Protein AF-A0A8T3XPB4-F1 (afdb_monomer)

Mean predicted aligned error: 9.82 Å

Secondary structure (DSSP, 8-state):
------TTEEEEEETTEEEEEETTTEEEEEEHHHHHHH--------

Foldseek 3Di:
DDDDDDPQWAWDDDPQWIWIGGNVPDIDTDGPVVVVVVHDDDHDDD

Solvent-accessible surface area (backbone atoms only — not comparable to full-atom values): 3083 Å² total; per-residue (Å²): 134,89,79,88,79,59,93,53,55,49,56,44,84,53,97,79,32,34,39,38,30,42,76,85,79,45,72,50,78,40,50,56,72,62,51,57,74,77,43,92,80,80,83,66,80,129

Sequence (46 aa):
MAELIFKDLSFEREKDKVRVNFLRLFYTYLEEVTLRKIAPFEVNKN

Radius of gyration: 10.8 Å; Cα contacts (8 Å, |Δi|>4): 55; chains: 1; bounding box: 24×18×23 Å

Structure (mmCIF, N/CA/C/O backbone):
data_AF-A0A8T3XPB4-F1
#
_entry.id   AF-A0A8T3XPB4-F1
#
loop_
_atom_site.group_PDB
_atom_site.id
_atom_site.type_symbol
_atom_site.label_atom_id
_atom_site.label_alt_id
_atom_site.label_comp_id
_atom_site.label_asym_id
_atom_site.label_entity_id
_atom_site.label_seq_id
_atom_site.pdbx_PDB_ins_code
_atom_site.Cartn_x
_atom_site.Cartn_y
_atom_site.Cartn_z
_atom_site.occupancy
_atom_site.B_iso_or_equiv
_atom_site.auth_seq_id
_atom_site.auth_comp_id
_atom_site.auth_asym_id
_atom_site.auth_atom_id
_atom_site.pdbx_PDB_model_num
ATOM 1 N N . MET A 1 1 ? 15.801 10.172 -15.220 1.00 44.53 1 MET A N 1
ATOM 2 C CA . MET A 1 1 ? 15.304 9.318 -14.120 1.00 44.53 1 MET A CA 1
ATOM 3 C C . MET A 1 1 ? 14.422 8.259 -14.744 1.00 44.53 1 MET A C 1
ATOM 5 O O . MET A 1 1 ? 13.621 8.611 -15.596 1.00 44.53 1 MET A O 1
ATOM 9 N N . ALA A 1 2 ? 14.637 6.985 -14.425 1.00 44.44 2 ALA A N 1
ATOM 10 C CA . ALA A 1 2 ? 13.798 5.908 -14.938 1.00 44.44 2 ALA A CA 1
ATOM 11 C C . ALA A 1 2 ? 12.610 5.731 -13.985 1.00 44.44 2 ALA A C 1
ATOM 13 O O . ALA A 1 2 ? 12.811 5.389 -12.823 1.00 44.44 2 ALA A O 1
ATOM 14 N N . GLU A 1 3 ? 11.396 6.009 -14.455 1.00 49.25 3 GLU A N 1
ATOM 15 C CA . GLU A 1 3 ? 10.171 5.693 -13.720 1.00 49.25 3 GLU A CA 1
ATOM 16 C C . GLU A 1 3 ? 9.797 4.233 -13.974 1.00 49.25 3 GLU A C 1
ATOM 18 O O . GLU A 1 3 ? 9.637 3.806 -15.120 1.00 49.25 3 GLU A O 1
ATOM 23 N N . LEU A 1 4 ? 9.676 3.449 -12.901 1.00 49.91 4 LEU A N 1
ATOM 24 C CA . LEU A 1 4 ? 9.178 2.081 -12.990 1.00 49.91 4 LEU A CA 1
ATOM 25 C C . LEU A 1 4 ? 7.647 2.121 -13.065 1.00 49.91 4 LEU A C 1
ATOM 27 O O . LEU A 1 4 ? 6.959 2.201 -12.049 1.00 49.91 4 LEU A O 1
ATOM 31 N N . ILE A 1 5 ? 7.116 2.090 -14.286 1.00 57.16 5 ILE A N 1
ATOM 32 C CA . ILE A 1 5 ? 5.674 2.034 -14.535 1.00 57.16 5 ILE A CA 1
ATOM 33 C C . ILE A 1 5 ? 5.266 0.568 -14.663 1.00 57.16 5 ILE A C 1
ATOM 35 O O . ILE A 1 5 ? 5.544 -0.099 -15.661 1.00 57.16 5 ILE A O 1
ATOM 39 N N . PHE A 1 6 ? 4.589 0.055 -13.642 1.00 64.38 6 PHE A N 1
ATOM 40 C CA . PHE A 1 6 ? 4.023 -1.286 -13.666 1.00 64.38 6 PHE A CA 1
ATOM 41 C C . PHE A 1 6 ? 2.662 -1.254 -14.377 1.00 64.38 6 PHE A C 1
ATOM 43 O O . PHE A 1 6 ? 1.707 -0.690 -13.854 1.00 64.38 6 PHE A O 1
ATOM 50 N N . LYS A 1 7 ? 2.556 -1.865 -15.567 1.00 64.50 7 LYS A N 1
ATOM 51 C CA . LYS A 1 7 ? 1.315 -1.873 -16.376 1.00 64.50 7 LYS A CA 1
ATOM 52 C C . LYS A 1 7 ? 0.108 -2.516 -15.680 1.00 64.50 7 LYS A C 1
ATOM 54 O O . LYS A 1 7 ? -1.025 -2.149 -15.981 1.00 64.50 7 LYS A O 1
ATOM 59 N N . ASP A 1 8 ? 0.360 -3.439 -14.757 1.00 68.50 8 ASP A N 1
ATOM 60 C CA . ASP A 1 8 ? -0.668 -4.294 -14.151 1.00 68.50 8 ASP A CA 1
ATOM 61 C C . ASP A 1 8 ? -0.909 -4.012 -12.661 1.00 68.50 8 ASP A C 1
ATOM 63 O O . ASP A 1 8 ? -1.677 -4.728 -12.014 1.00 68.50 8 ASP A O 1
ATOM 67 N N . LEU A 1 9 ? -0.260 -2.976 -12.119 1.00 70.31 9 LEU A N 1
ATOM 68 C CA . LEU A 1 9 ? -0.423 -2.515 -10.742 1.00 70.31 9 LEU A CA 1
ATOM 69 C C . LEU A 1 9 ? -1.021 -1.104 -10.737 1.00 70.31 9 LEU A C 1
AT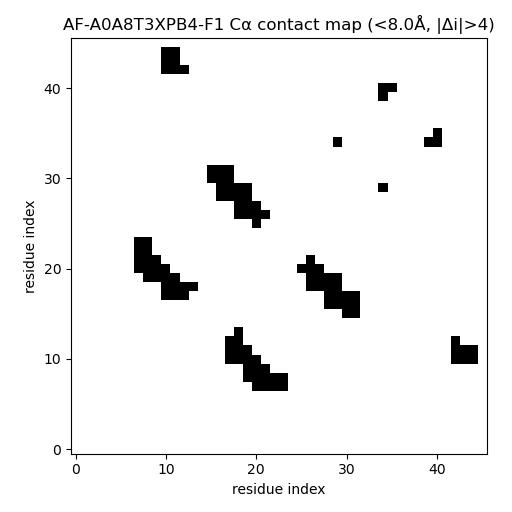OM 71 O O . LEU A 1 9 ? -0.467 -0.199 -11.356 1.00 70.31 9 LEU A O 1
ATOM 75 N N . SER A 1 10 ? -2.123 -0.898 -10.015 1.00 74.25 10 SER A N 1
ATOM 76 C CA . SER A 1 10 ? -2.626 0.445 -9.692 1.00 74.25 10 SER A CA 1
ATOM 77 C C . SER A 1 10 ? -2.752 0.641 -8.186 1.00 74.25 10 SER A C 1
ATOM 79 O O . SER A 1 10 ? -2.929 -0.318 -7.434 1.00 74.25 10 SER A O 1
ATOM 81 N N . PHE A 1 11 ? -2.629 1.889 -7.740 1.00 80.56 11 PHE A N 1
ATOM 82 C CA . PHE A 1 11 ? -2.618 2.252 -6.327 1.00 80.56 11 PHE A CA 1
ATOM 83 C C . PHE A 1 11 ? -3.686 3.314 -6.074 1.00 80.56 11 PHE A C 1
ATOM 85 O O . PHE A 1 11 ? -3.686 4.361 -6.714 1.00 80.56 11 PHE A O 1
ATOM 92 N N . GLU A 1 12 ? -4.582 3.062 -5.125 1.00 79.62 12 GLU A N 1
ATOM 93 C CA . GLU A 1 12 ? -5.642 3.990 -4.727 1.00 79.62 12 GLU A CA 1
ATOM 94 C C . GLU A 1 12 ? -5.588 4.232 -3.218 1.00 79.62 12 GLU A C 1
ATOM 96 O O . GLU A 1 12 ? -5.445 3.302 -2.426 1.00 79.62 12 GLU A O 1
ATOM 101 N N . ARG A 1 13 ? -5.694 5.495 -2.796 1.00 80.06 13 ARG A N 1
ATOM 102 C CA . ARG A 1 13 ? -5.682 5.860 -1.373 1.00 80.06 13 ARG A CA 1
ATOM 103 C C . ARG A 1 13 ? -7.110 5.867 -0.817 1.00 80.06 13 ARG A C 1
ATOM 105 O O . ARG A 1 13 ? -7.952 6.627 -1.295 1.00 80.06 13 ARG A O 1
ATOM 112 N N . GLU A 1 14 ? -7.350 5.072 0.224 1.00 83.06 14 GLU A N 1
ATOM 113 C CA . GLU A 1 14 ? -8.613 4.982 0.964 1.00 83.06 14 GLU A CA 1
ATOM 114 C C . GLU A 1 14 ? -8.366 5.276 2.452 1.00 83.06 14 GLU A C 1
ATOM 116 O O . GLU A 1 14 ? -7.921 4.407 3.201 1.00 83.06 14 GLU A O 1
ATOM 121 N N . LYS A 1 15 ? -8.676 6.507 2.887 1.00 81.50 15 LYS A N 1
ATOM 122 C CA . LYS A 1 15 ? -8.493 7.004 4.267 1.00 81.50 15 LYS A CA 1
ATOM 123 C C . LYS A 1 15 ? -7.081 6.731 4.812 1.00 81.50 15 LYS A C 1
ATOM 125 O O . LYS A 1 15 ? -6.166 7.476 4.482 1.00 81.50 15 LYS A O 1
ATOM 130 N N . ASP A 1 16 ? -6.918 5.652 5.574 1.00 83.62 16 ASP A N 1
ATOM 131 C CA . ASP A 1 16 ? -5.686 5.283 6.285 1.00 83.62 16 ASP A CA 1
ATOM 132 C C . ASP A 1 16 ? -4.899 4.158 5.588 1.00 83.62 16 ASP A C 1
ATOM 134 O O . ASP A 1 16 ? -3.897 3.665 6.110 1.00 83.62 16 ASP A O 1
ATOM 138 N N . LYS A 1 17 ? -5.373 3.692 4.425 1.00 74.31 17 LYS A N 1
ATOM 139 C CA . LYS A 1 17 ? -4.822 2.530 3.718 1.00 74.31 17 LYS A CA 1
ATOM 140 C C . LYS A 1 17 ? -4.626 2.816 2.234 1.00 74.31 17 LYS A C 1
ATOM 142 O O . LYS A 1 17 ? -5.311 3.644 1.634 1.00 74.31 17 LYS A O 1
ATOM 147 N N . VAL A 1 18 ? -3.691 2.089 1.631 1.00 83.94 18 VAL A N 1
ATOM 148 C CA . VAL A 1 18 ? -3.468 2.089 0.184 1.00 83.94 18 VAL A CA 1
ATOM 149 C C . VAL A 1 18 ? -3.960 0.763 -0.371 1.00 83.94 18 VAL A C 1
ATOM 151 O O . VAL A 1 18 ? -3.474 -0.303 0.010 1.00 83.94 18 VAL A O 1
ATOM 154 N N . ARG A 1 19 ? -4.942 0.833 -1.265 1.00 77.50 19 ARG A N 1
ATOM 155 C CA . ARG A 1 19 ? -5.413 -0.295 -2.054 1.00 77.50 19 ARG A CA 1
ATOM 156 C C . ARG A 1 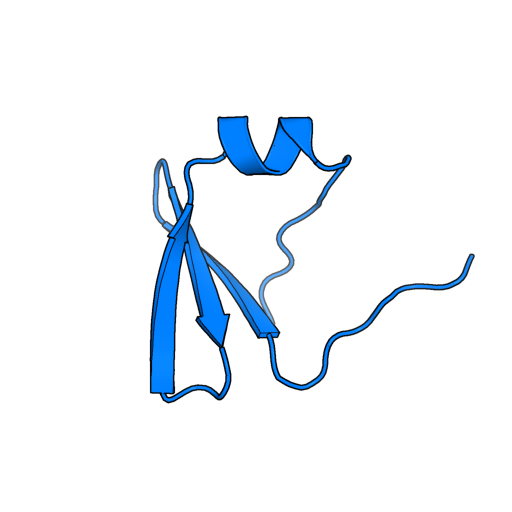19 ? -4.467 -0.484 -3.229 1.00 77.50 19 ARG A C 1
ATOM 158 O O . ARG A 1 19 ? -4.321 0.403 -4.064 1.00 77.50 19 ARG A O 1
ATOM 165 N N . VAL A 1 20 ? -3.834 -1.645 -3.287 1.00 77.31 20 VAL A N 1
ATOM 166 C CA . VAL A 1 20 ? -3.013 -2.068 -4.420 1.00 77.31 20 VAL A CA 1
ATOM 167 C C . VAL A 1 20 ? -3.848 -3.017 -5.257 1.00 77.31 20 VAL A C 1
ATOM 169 O O . VAL A 1 20 ? -4.214 -4.080 -4.765 1.00 77.31 20 VAL A O 1
ATOM 172 N N . ASN A 1 21 ? -4.157 -2.649 -6.494 1.00 68.44 21 ASN A N 1
ATOM 173 C CA . ASN A 1 21 ? -4.838 -3.513 -7.450 1.00 68.44 21 ASN A CA 1
ATOM 174 C C . ASN A 1 21 ? -3.793 -4.186 -8.344 1.00 68.44 21 ASN A C 1
ATOM 176 O O . ASN A 1 21 ? -3.032 -3.505 -9.022 1.00 68.44 21 ASN A O 1
ATOM 180 N N . PHE A 1 22 ? -3.786 -5.514 -8.371 1.00 66.31 22 PHE A N 1
ATOM 181 C CA . PHE A 1 22 ? -2.965 -6.352 -9.234 1.00 66.31 22 PHE A CA 1
ATOM 182 C C . PHE A 1 22 ? -3.863 -7.056 -10.256 1.00 66.31 22 PHE A C 1
ATOM 184 O O . PHE A 1 22 ? -4.878 -7.661 -9.896 1.00 66.31 22 PHE A O 1
ATOM 191 N N . LEU A 1 23 ? -3.522 -6.956 -11.545 1.00 64.81 23 LEU A N 1
ATOM 192 C CA . LEU A 1 23 ? -4.269 -7.569 -12.657 1.00 64.81 23 LEU A CA 1
ATOM 193 C C . LEU A 1 23 ? -5.756 -7.152 -12.738 1.00 64.81 23 LEU A C 1
ATOM 195 O O . LEU A 1 23 ? -6.556 -7.842 -13.364 1.00 64.81 23 LEU A O 1
ATOM 199 N N . ARG A 1 24 ? -6.150 -6.046 -12.084 1.00 58.22 24 ARG A N 1
ATOM 200 C CA . ARG A 1 24 ? -7.544 -5.551 -11.956 1.00 58.22 24 ARG A CA 1
ATOM 201 C C . ARG A 1 24 ? -8.555 -6.537 -11.338 1.00 58.22 24 ARG A C 1
ATOM 203 O O . ARG A 1 24 ? -9.739 -6.223 -11.286 1.00 58.22 24 ARG A O 1
ATOM 210 N N . LEU A 1 25 ? -8.106 -7.696 -10.856 1.00 56.91 25 LEU A N 1
ATOM 211 C CA . LEU A 1 25 ? -8.951 -8.757 -10.290 1.00 56.91 25 LEU A CA 1
ATOM 212 C C . LEU A 1 25 ? -8.660 -9.003 -8.810 1.00 56.91 25 LEU A C 1
ATOM 214 O O . LEU A 1 25 ? -9.550 -9.405 -8.065 1.00 56.91 25 LEU A O 1
ATOM 218 N N . PHE A 1 26 ? -7.432 -8.727 -8.374 1.00 57.50 26 PHE A N 1
ATOM 219 C CA . PHE A 1 26 ? -7.010 -8.918 -6.997 1.00 57.50 26 PHE A CA 1
ATOM 220 C C . PHE A 1 26 ? -6.565 -7.592 -6.421 1.00 57.50 26 PHE A C 1
ATOM 222 O O . PHE A 1 26 ? -5.815 -6.852 -7.052 1.00 57.50 26 PHE A O 1
ATOM 229 N N . TYR A 1 27 ? -7.022 -7.290 -5.213 1.00 66.50 27 TYR A N 1
ATOM 230 C CA . TYR A 1 27 ? -6.537 -6.136 -4.487 1.00 66.50 27 TYR A CA 1
ATOM 231 C C . TYR A 1 27 ? -6.176 -6.505 -3.064 1.00 66.50 27 TYR A C 1
ATOM 233 O O . TYR A 1 27 ? -6.773 -7.397 -2.463 1.00 66.50 27 TYR A O 1
ATOM 241 N N . THR A 1 28 ? -5.175 -5.813 -2.538 1.00 77.88 28 THR A N 1
ATOM 242 C CA . THR A 1 28 ? -4.773 -5.925 -1.143 1.00 77.88 28 THR A CA 1
ATOM 243 C C . THR A 1 28 ? -4.646 -4.542 -0.534 1.00 77.88 28 THR A C 1
ATOM 245 O O . THR A 1 28 ? -4.383 -3.560 -1.232 1.00 77.88 28 THR A O 1
ATOM 248 N N . TYR A 1 29 ? -4.851 -4.464 0.773 1.0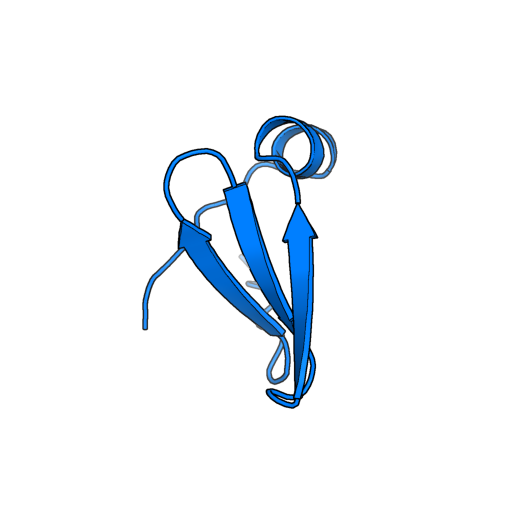0 77.94 29 TYR A N 1
ATOM 249 C CA . TYR A 1 29 ? -4.661 -3.240 1.528 1.00 77.94 29 TYR A CA 1
ATOM 250 C C . TYR A 1 29 ? -3.293 -3.268 2.188 1.00 77.94 29 TYR A C 1
ATOM 252 O O . TYR A 1 29 ? -2.971 -4.196 2.928 1.00 77.94 29 TYR A O 1
ATOM 260 N N . LEU A 1 30 ? -2.515 -2.220 1.952 1.00 82.38 30 LEU A N 1
ATOM 261 C CA . LEU A 1 30 ? -1.267 -1.977 2.654 1.00 82.38 30 LEU A CA 1
ATOM 262 C C . LEU A 1 30 ? -1.410 -0.739 3.532 1.00 82.38 30 LEU A C 1
ATOM 264 O O . LEU A 1 30 ? -2.025 0.259 3.149 1.00 82.38 30 LEU A O 1
ATOM 268 N N . GLU A 1 31 ? -0.821 -0.809 4.720 1.00 86.81 31 GLU A N 1
ATOM 269 C CA . GLU A 1 31 ? -0.650 0.365 5.565 1.00 86.81 31 GLU A CA 1
ATOM 270 C C . GLU A 1 31 ? 0.378 1.305 4.940 1.00 86.81 31 GLU A C 1
ATOM 272 O O . GLU A 1 31 ? 1.428 0.878 4.450 1.00 86.81 31 GLU A O 1
A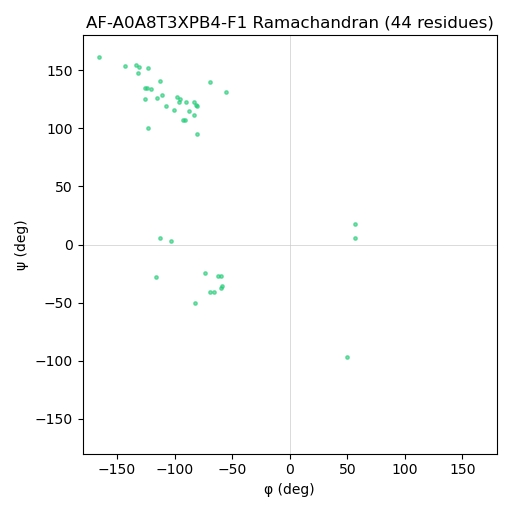TOM 277 N N . GLU A 1 32 ? 0.104 2.606 5.005 1.00 82.38 32 GLU A N 1
ATOM 278 C CA . GLU A 1 32 ? 0.989 3.625 4.440 1.00 82.38 32 GLU A CA 1
ATOM 279 C C . GLU A 1 32 ? 2.398 3.571 5.059 1.00 82.38 32 GLU A C 1
ATOM 281 O O . GLU A 1 32 ? 3.399 3.732 4.360 1.00 82.38 32 GLU A O 1
ATOM 286 N N . VAL A 1 33 ? 2.490 3.249 6.354 1.00 87.12 33 VAL A N 1
ATOM 287 C CA . VAL A 1 33 ? 3.763 3.079 7.072 1.00 87.12 33 VAL A CA 1
ATOM 288 C C . VAL A 1 33 ? 4.617 1.969 6.452 1.00 87.12 33 VAL A C 1
ATOM 290 O O . VAL A 1 33 ? 5.837 2.105 6.367 1.00 87.12 33 VAL A O 1
ATOM 293 N N . THR A 1 34 ? 3.993 0.886 5.989 1.00 84.62 34 THR A N 1
ATOM 294 C CA . THR A 1 34 ? 4.694 -0.239 5.360 1.00 84.62 34 THR A CA 1
ATOM 295 C C . THR A 1 34 ? 5.267 0.157 4.004 1.00 84.62 34 THR A C 1
ATOM 297 O O . THR A 1 34 ? 6.417 -0.164 3.718 1.00 84.62 34 THR A O 1
ATOM 300 N N . LEU A 1 35 ? 4.525 0.921 3.198 1.00 83.12 35 LEU A N 1
ATOM 301 C CA . LEU A 1 35 ? 5.010 1.406 1.900 1.00 83.12 35 LEU A CA 1
ATOM 302 C C . LEU A 1 35 ? 6.182 2.385 2.051 1.00 83.12 35 LEU A C 1
ATOM 304 O O . LEU A 1 35 ? 7.177 2.262 1.340 1.00 83.12 35 LEU A O 1
ATOM 308 N N . ARG A 1 36 ? 6.121 3.289 3.039 1.00 83.31 36 ARG A N 1
ATOM 309 C CA . ARG A 1 36 ? 7.204 4.251 3.321 1.00 83.31 36 ARG A CA 1
ATOM 310 C C . ARG A 1 36 ? 8.524 3.585 3.722 1.00 83.31 36 ARG A C 1
ATOM 312 O O . ARG A 1 36 ? 9.577 4.174 3.503 1.00 83.31 36 ARG A O 1
ATOM 319 N N . LYS A 1 37 ? 8.483 2.379 4.304 1.00 87.75 37 LYS A N 1
ATOM 320 C CA . LYS A 1 37 ? 9.689 1.603 4.655 1.00 87.75 37 LYS A CA 1
ATOM 321 C C . LYS A 1 37 ? 10.390 0.996 3.439 1.00 87.75 37 LYS A C 1
ATOM 323 O O . LYS A 1 37 ? 11.577 0.706 3.530 1.00 87.75 37 LYS A O 1
ATOM 328 N N . ILE A 1 38 ? 9.669 0.773 2.339 1.00 85.12 38 ILE A N 1
ATOM 329 C CA . ILE A 1 38 ? 10.218 0.166 1.120 1.00 85.12 38 ILE A CA 1
ATOM 330 C C . ILE A 1 38 ? 10.936 1.236 0.294 1.00 85.12 38 ILE A C 1
ATOM 332 O O . ILE A 1 38 ? 12.084 1.041 -0.098 1.00 85.12 38 ILE A O 1
ATOM 336 N N . ALA A 1 39 ? 10.267 2.364 0.046 1.00 79.88 39 ALA A N 1
ATOM 337 C CA . ALA A 1 39 ? 10.818 3.502 -0.683 1.00 79.88 39 ALA A CA 1
ATOM 338 C C . ALA A 1 39 ? 9.947 4.761 -0.492 1.00 79.88 39 ALA A C 1
ATOM 340 O O . ALA A 1 39 ? 8.764 4.648 -0.148 1.00 79.88 39 ALA A O 1
ATOM 341 N N . PRO A 1 40 ? 10.484 5.968 -0.766 1.00 79.50 40 PRO A N 1
ATOM 342 C CA . PRO A 1 40 ? 9.656 7.145 -1.015 1.00 79.50 40 PRO A CA 1
ATOM 343 C C . PRO A 1 40 ? 8.676 6.852 -2.157 1.00 79.50 40 PRO A C 1
ATOM 345 O O . PRO A 1 40 ? 9.082 6.341 -3.200 1.00 79.50 40 PRO A O 1
ATOM 348 N N . PHE A 1 41 ? 7.394 7.158 -1.964 1.00 80.06 41 PHE A N 1
ATOM 349 C CA . PHE A 1 41 ? 6.365 6.918 -2.973 1.00 80.06 41 PHE A CA 1
ATOM 350 C C . PHE A 1 41 ? 5.321 8.031 -2.980 1.00 80.06 41 PHE A C 1
ATOM 352 O O . PHE A 1 41 ? 5.050 8.661 -1.955 1.00 80.06 41 PHE A O 1
ATOM 359 N N . GLU A 1 42 ? 4.693 8.210 -4.138 1.00 76.88 42 GLU A N 1
ATOM 360 C CA . GLU A 1 42 ? 3.528 9.065 -4.327 1.00 76.88 42 GLU A CA 1
ATOM 361 C C . GLU A 1 42 ? 2.399 8.233 -4.939 1.00 76.88 42 GLU A C 1
ATOM 363 O O . GLU A 1 42 ? 2.618 7.439 -5.854 1.00 76.88 42 GLU A O 1
ATOM 368 N N . VAL A 1 43 ? 1.184 8.379 -4.405 1.00 78.50 43 VAL A N 1
ATOM 369 C CA . VAL A 1 43 ? -0.009 7.743 -4.979 1.00 78.50 43 VAL A CA 1
ATOM 370 C C . VAL A 1 43 ? -0.611 8.723 -5.970 1.00 78.50 43 VAL A C 1
ATOM 372 O O . VAL A 1 43 ? -1.193 9.725 -5.553 1.00 78.50 43 VAL A O 1
ATOM 375 N N . ASN A 1 44 ? -0.477 8.435 -7.261 1.00 75.62 44 ASN A N 1
ATOM 376 C CA . ASN A 1 44 ? -1.110 9.222 -8.308 1.00 75.62 44 ASN A CA 1
ATOM 377 C C . ASN A 1 44 ? -2.437 8.564 -8.707 1.00 75.62 44 ASN A C 1
ATOM 379 O O . ASN A 1 44 ? -2.469 7.372 -9.018 1.00 75.62 44 ASN A O 1
ATOM 383 N N . LYS A 1 45 ? -3.536 9.321 -8.655 1.00 55.03 45 LYS A N 1
ATOM 384 C CA . LYS A 1 45 ? -4.827 8.862 -9.178 1.00 55.03 45 LYS A CA 1
ATOM 385 C C . LYS A 1 45 ? -4.815 9.094 -10.686 1.00 55.03 45 LYS A C 1
ATOM 387 O O . LYS A 1 45 ? -4.664 10.238 -11.102 1.00 55.03 45 LYS A O 1
ATOM 392 N N . ASN A 1 46 ? -4.970 8.028 -11.467 1.00 45.88 46 ASN A N 1
ATOM 393 C CA . ASN A 1 46 ? -5.459 8.177 -12.840 1.00 45.88 46 ASN A CA 1
ATOM 394 C C . ASN A 1 46 ? -6.925 8.607 -12.815 1.00 45.88 46 ASN A C 1
ATOM 396 O O . ASN A 1 46 ? -7.667 8.072 -11.957 1.00 45.88 46 ASN A O 1
#

Nearest PDB structures (foldseek):
  2a0s-assembly1_A  TM=8.313E-01  e=2.300E+00  Plasmodium vivax
  3lze-assembly1_A  TM=8.009E-01  e=2.026E+00  Plasmodium vivax
  3m0n-assembly1_A  TM=8.267E-01  e=2.158E+00  Plasmodium vivax
  8bbe-assembly1_C  TM=7.04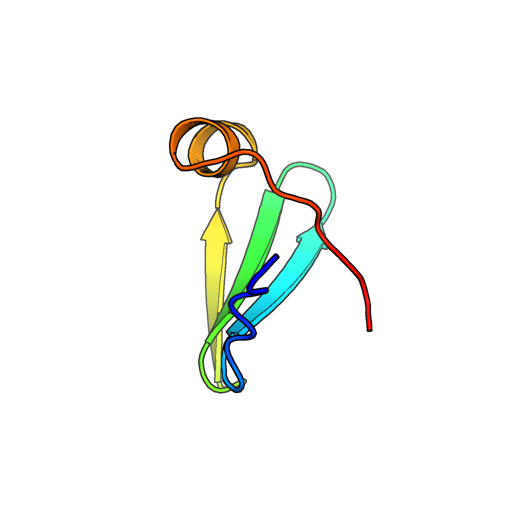0E-01  e=4.337E+00  Homo sapiens
  8bbg-assembly1_C  TM=7.040E-01  e=4.337E+00  Homo sapiens

pLDDT: mean 72.11, std 12.49, range [44.44, 87.75]

=== Feature glossary ===
A reading guide for the features in this record.

Start from the sequence.

  · This is the polypeptide sequence — one letter per residue, N-terminus first. Length ranges from a few dozen residues for small domains to over a thousand for large multi-domain proteins.

Fold it, and you get atomic coordinates and the backbone conformation that goes with them.

  · Structure coordinates are given as an mmCIF _atom_site loop: one row per atom with element, residue name, chain id, sequence 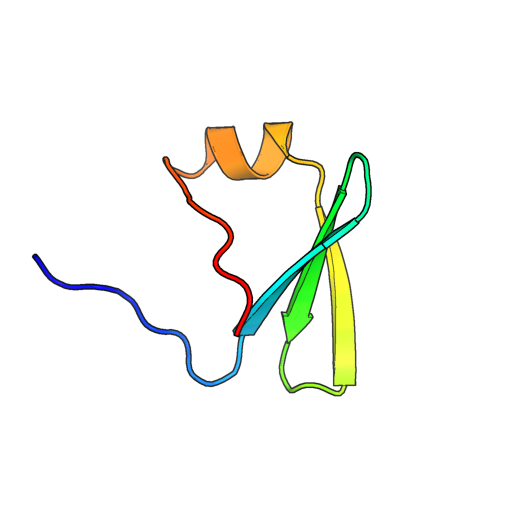number, and x/y/z position in Å. Only the four main-chain atoms per residue are included here; side chains are omitted to keep the record compact.

  · Backbone dihedral angles. Every residue except chain termini has a φ (preceding-C → N → Cα → C) and a ψ (N → Cα → C → next-N). They are reported in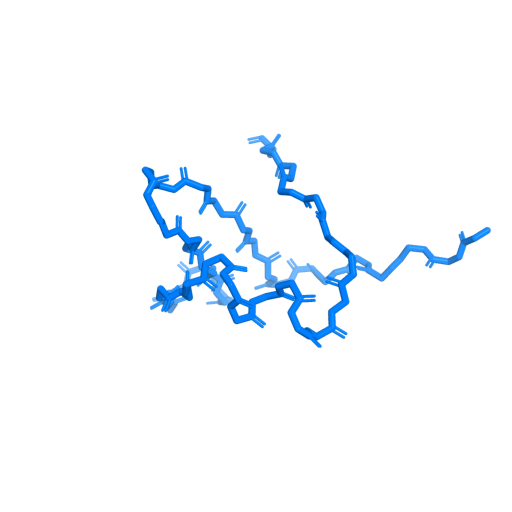 degrees following the IUPAC sign convention. Secondary structure is essentially a statement about which (φ, ψ) basin each residue occupies.

  · The SS8 string is DSSP's per-residue secondary-structure call. α-helix (H) means an i→i+4 H-bond ladder; β-strand (E) means the residue participates in a β-sheet; 3₁₀ (G) and π (I) are tighter and wider helices; T/S are turns/bends; '-' is loop.

  · SS3 is a coarse helix/strand/coil call (letters a/b/c) made by the P-SEA algorithm from inter-Cα distances and dihedrals. It is less detailed than DSSP but needs only Cα positions.

Summarize the fold with a handful of shape descriptors and a per-residue structural alphabet.

  · Radius of gyration (Rg) is the root-mean-square distance of Cα atoms from their centroid — a single number for overall size and compactness. A globular domain of N residues has Rg ≈ 2.2·N^0.38 Å; an extended or disordered chain has a much larger Rg. The Cα contact count is the number of residue pairs whose Cα atoms are within 8 Å and are more than four positions apart in sequence — a standard proxy for tertiary packing density. The bounding box is the smallest axis-aligned box enclosing all Cα atoms.

  · The Foldseek 3Di string encodes local tertiary geometry as a 20-letter alphabet — one character per residue — derived from the relative positions of nearby Cα atoms. Unlike the amino-acid sequence, 3Di is a direct function of the 3D structure, so two proteins with the same fold have similar 3Di strings even at low sequence identity.

  · Solvent-accessible surface area (SASA) is the area in Å² traced out by the centre of a 1.4 Å probe sphere (a water molecule) rolled over the protein's van der Waals surface (Shrake–Rup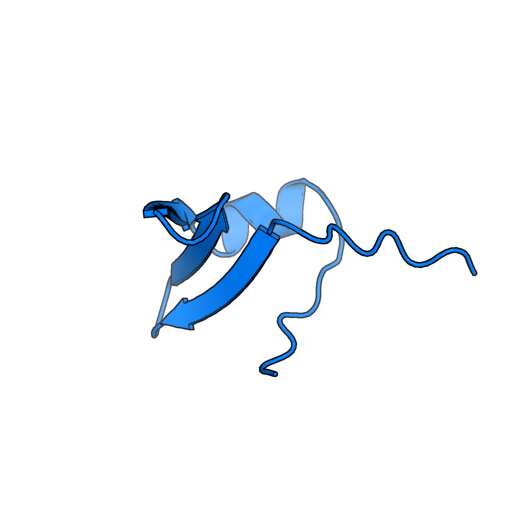ley / Lee–Richards construction). Buried residues have near-zero SASA; fully exposed residues can exceed 200 Å². The total SASA scales roughly with the number of surface residues.

Ask how reliable the model is.

  · pLDDT (predicted Local Distance Difference Test) is AlphaFold's per-residue confidence score, ranging from 0 to 100. Values above 90 indicate high confidence (typically well-packed cores); 70–90 is confident; 50–70 low confidence; below 50 usually means the region is disordered or the prediction is unreliable there. AlphaFold stores pLDDT in the mmCIF B-factor column.

  · B-factor (Debye–Waller factor) reflects atomic displacement in the crystal lattice. It is an experimental observable (units Å²), not a prediction; low values mean the atom is pinned down, high values mean it moves or is heterogeneous across the crystal.

  · Predicted Aligned Error (PAE) is an AlphaFold confidence matrix: entry (i, j) is the expected error in the position of residue j, in ångströms, when the prediction is superimposed on the true structure at residue i. Low PAE within a block of residues means that block is internally rigid and well-predicted; high PAE between two blocks means their relative placement is uncertain even if each block individually is confident.

Place it in context: what it resembles, what it is annotated as, and how it looks.

  · Nearest PDB neighbors are the top structural matches found by Foldseek when searching this structure against the entire Protein Data Bank. Each hit reports a TM-score (0 to 1; >0.5 almost always implies the same fold) and an E-value. These are *structural* homologs — they may share no detectable sequence similarity.

  · Functional annotations link the protein to curated databases. InterPro entries identify conserved domains and families by matching the sequence against member-database signatures (Pfam, PROSITE, CDD, …). Gene Ontology (GO) terms describe molecular function, biological process, and cellular component in a controlled vocabulary. CATH places the structure in a hierarchical fold classification (Class/Architecture/Topology/Homologous-superfamily). The organism is the source species.

  · Three diagnostic plots accompany the record. The Cα contact map visualizes the tertiary structure as a 2D adjacency matrix (8 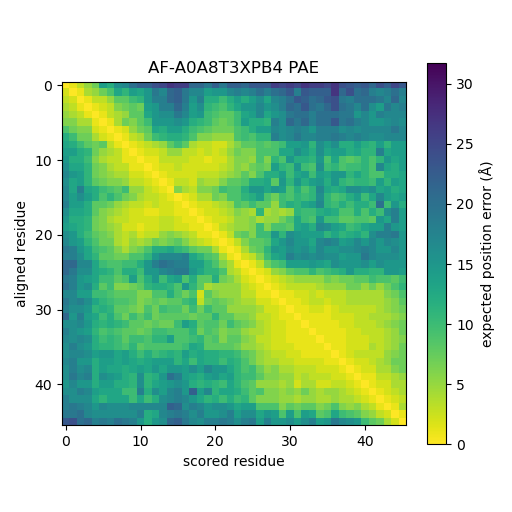Å cutoff, sequence-local contacts suppressed). The Ramachandran plot shows the distribution of backbone (φ, ψ) torsions, with points in the α and β basins reflecting secondary structure content. The PAE plot shows AlphaFold's inter-residue confidence as a color matrix.

  · Six rendered views show the 3D structure from the faces of a cube — i.e. along ±x, ±y, ±z. Rendering representation is drawn randomly per protein from cartoon (secondary-structure ribbons), sticks (backbone bonds), or molecular surface; coloring is either N→C rainbow (blue at the N-terminus through red at the C-terminus) or one color per chain.